Protein AF-A0A7X3GIM2-F1 (afdb_monomer)

Solvent-accessible surface area (backbone atoms only — not comparable to full-atom values): 6484 Å² total; per-residue (Å²): 138,77,90,87,62,88,77,81,84,79,54,59,68,61,52,52,55,52,53,50,58,48,40,54,70,76,41,71,69,51,76,82,71,61,86,77,87,84,90,63,86,81,64,84,85,67,97,59,75,80,39,72,91,53,74,47,51,69,80,40,51,59,30,63,45,91,91,41,88,95,44,65,45,56,29,49,56,18,36,85,51,72,54,50,69,48,2,25,54,52,14,42,53,51,23,52,54,54,56,60,68,74,105

Structure (mmCIF, N/CA/C/O backbone):
data_AF-A0A7X3GIM2-F1
#
_entry.id   AF-A0A7X3GIM2-F1
#
loop_
_atom_site.group_PDB
_atom_site.id
_atom_site.type_symbol
_atom_site.label_atom_id
_atom_site.label_alt_id
_atom_site.label_comp_id
_atom_site.label_asym_id
_atom_site.label_entity_id
_atom_site.label_seq_id
_atom_site.pdbx_PDB_ins_code
_atom_site.Cartn_x
_atom_site.Cartn_y
_atom_site.Cartn_z
_atom_site.occupancy
_atom_site.B_iso_or_equiv
_atom_site.auth_seq_id
_atom_site.auth_comp_id
_atom_site.auth_asym_id
_atom_site.auth_atom_id
_atom_site.pdbx_PDB_model_num
ATOM 1 N N . MET A 1 1 ? -0.516 -1.946 18.562 1.00 53.16 1 MET A N 1
ATOM 2 C CA . MET A 1 1 ? -0.007 -1.866 17.158 1.00 53.16 1 MET A CA 1
ATOM 3 C C . MET A 1 1 ? 1.364 -2.533 17.046 1.00 53.16 1 MET A C 1
ATOM 5 O O . MET A 1 1 ? 2.334 -2.050 17.619 1.00 53.16 1 MET A O 1
ATOM 9 N N . ARG A 1 2 ? 1.447 -3.656 16.328 1.00 63.12 2 ARG A N 1
ATOM 10 C CA . ARG A 1 2 ? 2.609 -4.562 16.317 1.00 63.12 2 ARG A CA 1
ATOM 11 C C . ARG A 1 2 ? 3.375 -4.471 14.990 1.00 63.12 2 ARG A C 1
ATOM 13 O O . ARG A 1 2 ? 3.265 -5.339 14.139 1.00 63.12 2 ARG A O 1
ATOM 20 N N . TYR A 1 3 ? 4.106 -3.374 14.775 1.00 58.06 3 TYR A N 1
ATOM 21 C CA . TYR A 1 3 ? 4.839 -3.149 13.513 1.00 58.06 3 TYR A CA 1
ATOM 22 C C . TYR A 1 3 ? 6.185 -3.903 13.440 1.00 58.06 3 TYR A C 1
ATOM 24 O O . TYR A 1 3 ? 6.636 -4.242 12.354 1.00 58.06 3 TYR A O 1
ATOM 32 N N . ASN A 1 4 ? 6.808 -4.201 14.587 1.00 62.09 4 ASN A N 1
ATOM 33 C CA . ASN A 1 4 ? 8.119 -4.869 14.689 1.00 62.09 4 ASN A CA 1
ATOM 34 C C . ASN A 1 4 ? 8.072 -6.133 15.566 1.00 62.09 4 ASN A C 1
ATOM 36 O O . ASN A 1 4 ? 9.065 -6.513 16.185 1.00 62.09 4 ASN A O 1
ATOM 40 N N . ASP A 1 5 ? 6.893 -6.727 15.688 1.00 65.06 5 ASP A N 1
ATOM 41 C CA . ASP A 1 5 ? 6.673 -7.929 16.481 1.00 65.06 5 ASP A CA 1
ATOM 42 C C . ASP A 1 5 ? 7.073 -9.182 15.679 1.00 65.06 5 ASP A C 1
ATOM 44 O O . ASP A 1 5 ? 6.895 -9.230 14.462 1.00 65.06 5 ASP A O 1
ATOM 48 N N . ASN A 1 6 ? 7.625 -10.185 16.362 1.00 64.44 6 ASN A N 1
ATOM 49 C CA . ASN A 1 6 ? 7.984 -11.484 15.791 1.00 64.44 6 ASN A CA 1
ATOM 50 C C . ASN A 1 6 ? 6.903 -12.561 16.037 1.00 64.44 6 ASN A C 1
ATOM 52 O O . ASN A 1 6 ? 7.072 -13.703 15.603 1.00 64.44 6 ASN A O 1
ATOM 56 N N . GLU A 1 7 ? 5.812 -12.234 16.735 1.00 68.50 7 GLU A N 1
ATOM 57 C CA . GLU A 1 7 ? 4.653 -13.106 16.910 1.00 68.50 7 GLU A CA 1
ATOM 58 C C . GLU A 1 7 ? 3.908 -13.277 15.580 1.00 68.50 7 GLU A C 1
ATOM 60 O O . GLU A 1 7 ? 3.511 -12.327 14.905 1.00 68.50 7 GLU A O 1
ATOM 65 N N . THR A 1 8 ? 3.738 -14.536 15.180 1.00 63.97 8 THR A N 1
ATOM 66 C CA . THR A 1 8 ? 3.096 -14.918 13.912 1.00 63.97 8 THR A CA 1
ATOM 67 C C . THR A 1 8 ? 1.620 -15.268 14.077 1.00 63.97 8 THR A C 1
ATOM 69 O O . THR A 1 8 ? 0.878 -15.256 13.095 1.00 63.97 8 THR A O 1
ATOM 72 N N . ALA A 1 9 ? 1.179 -15.561 15.303 1.00 74.00 9 ALA A N 1
ATOM 73 C CA . ALA A 1 9 ? -0.221 -15.809 15.611 1.00 74.00 9 ALA A CA 1
ATOM 74 C C . ALA A 1 9 ? -0.970 -14.474 15.674 1.00 74.00 9 ALA A C 1
ATOM 76 O O . ALA A 1 9 ? -0.648 -13.619 16.495 1.00 74.00 9 ALA A O 1
ATOM 77 N N . ARG A 1 10 ? -1.961 -14.298 14.796 1.00 76.31 10 ARG A N 1
ATOM 78 C CA . ARG A 1 10 ? -2.827 -13.115 14.777 1.00 76.31 10 ARG A CA 1
ATOM 79 C C . ARG A 1 10 ? -4.237 -13.494 15.182 1.00 76.31 10 ARG A C 1
ATOM 81 O O . ARG A 1 10 ? -4.796 -14.446 14.638 1.00 76.31 10 ARG A O 1
ATOM 88 N N . ASP A 1 11 ? -4.814 -12.702 16.073 1.00 88.75 11 ASP A N 1
ATOM 89 C CA . ASP A 1 11 ? -6.240 -12.716 16.365 1.00 88.75 11 ASP A CA 1
ATOM 90 C C . ASP A 1 11 ? -6.818 -11.366 15.946 1.00 88.75 11 ASP A C 1
ATOM 92 O O . ASP A 1 11 ? -6.715 -10.370 16.660 1.00 88.75 11 ASP A O 1
ATOM 96 N N . GLY A 1 12 ? -7.434 -11.340 14.763 1.00 89.12 12 GLY A N 1
ATOM 97 C CA . GLY A 1 12 ? -7.989 -10.110 14.212 1.00 89.12 12 GLY A CA 1
ATOM 98 C C . GLY A 1 12 ? -9.052 -9.476 15.112 1.00 89.12 12 GLY A C 1
ATOM 99 O O . GLY A 1 12 ? -9.157 -8.255 15.129 1.00 89.12 12 GLY A O 1
ATOM 100 N N . LYS A 1 13 ? -9.817 -10.261 15.884 1.00 90.88 13 LYS A N 1
ATOM 101 C CA . LYS A 1 13 ? -10.820 -9.687 16.790 1.00 90.88 13 LYS A CA 1
ATOM 102 C C . LYS A 1 13 ? -10.136 -8.979 17.956 1.00 90.88 13 LYS A C 1
ATOM 104 O O . LYS A 1 13 ? -10.499 -7.851 18.276 1.00 90.88 13 LYS A O 1
ATOM 109 N N . ALA A 1 14 ? -9.126 -9.618 18.546 1.00 91.62 14 ALA A N 1
ATOM 110 C CA . ALA A 1 14 ? -8.349 -9.022 19.626 1.00 91.62 14 ALA A CA 1
ATOM 111 C C . ALA A 1 14 ? -7.613 -7.749 19.170 1.00 91.62 14 ALA A C 1
ATOM 113 O O . ALA A 1 14 ? -7.595 -6.763 19.908 1.00 91.62 14 ALA A O 1
ATOM 114 N N . ASP A 1 15 ? -7.065 -7.753 17.950 1.00 90.31 15 ASP A N 1
ATOM 115 C CA . ASP A 1 15 ? -6.401 -6.595 17.342 1.00 90.31 15 ASP A CA 1
ATOM 116 C C . ASP A 1 15 ? -7.380 -5.432 17.105 1.00 90.31 15 ASP A C 1
ATOM 118 O O . ASP A 1 15 ? -7.069 -4.285 17.425 1.00 90.31 15 ASP A O 1
ATOM 122 N N . GLU A 1 16 ? -8.572 -5.712 16.567 1.00 93.69 16 GLU A N 1
ATOM 123 C CA . GLU A 1 16 ? -9.627 -4.706 16.382 1.00 93.69 16 GLU A CA 1
ATOM 124 C C . GLU A 1 16 ? -10.034 -4.081 17.719 1.00 93.69 16 GLU A C 1
ATOM 126 O O . GLU A 1 16 ? -10.107 -2.858 17.833 1.00 93.69 16 GLU A O 1
ATOM 131 N N . ASP A 1 17 ? -10.239 -4.911 18.744 1.00 94.69 17 ASP A N 1
ATOM 132 C CA . ASP A 1 17 ? -10.624 -4.453 20.076 1.00 94.69 17 ASP A CA 1
ATOM 133 C C .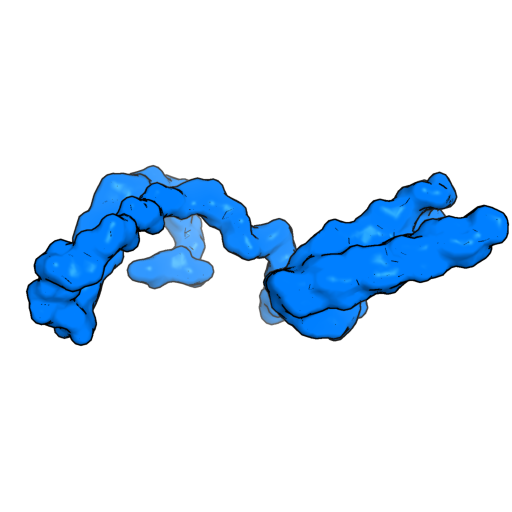 ASP A 1 17 ? -9.497 -3.645 20.758 1.00 94.69 17 ASP A C 1
ATOM 135 O O . ASP A 1 17 ? -9.766 -2.726 21.531 1.00 94.69 17 ASP A O 1
ATOM 139 N N . GLU A 1 18 ? -8.220 -3.967 20.511 1.00 92.88 18 GLU A N 1
ATOM 140 C CA . GLU A 1 18 ? -7.080 -3.157 20.975 1.00 92.88 18 GLU A CA 1
ATOM 141 C C . GLU A 1 18 ? -7.071 -1.779 20.303 1.00 92.88 18 GLU A C 1
ATOM 143 O O . GLU A 1 18 ? -6.877 -0.766 20.979 1.00 92.88 18 GLU A O 1
ATOM 148 N N . LEU A 1 19 ? -7.298 -1.733 18.988 1.00 93.00 19 LEU A N 1
ATOM 149 C CA . LEU A 1 19 ? -7.301 -0.492 18.216 1.00 93.00 19 LEU A CA 1
ATOM 150 C C . LEU A 1 19 ? -8.462 0.429 18.600 1.00 93.00 19 LEU A C 1
ATOM 152 O O . LEU A 1 19 ? -8.252 1.633 18.726 1.00 93.00 19 LEU A O 1
ATOM 156 N N . THR A 1 20 ? -9.662 -0.107 18.827 1.00 95.19 20 THR A N 1
ATOM 157 C CA . THR A 1 20 ? -10.819 0.702 19.246 1.00 95.19 20 THR A CA 1
ATOM 158 C C . THR A 1 20 ? -10.658 1.226 20.670 1.00 95.19 20 THR A C 1
ATOM 160 O O . THR A 1 20 ? -10.875 2.410 20.893 1.00 95.19 20 THR A O 1
ATOM 163 N N . ARG A 1 21 ? -10.126 0.428 21.610 1.00 95.69 21 ARG A N 1
ATOM 164 C CA . ARG A 1 21 ? -9.765 0.934 22.952 1.00 95.69 21 ARG A CA 1
ATOM 165 C C . ARG A 1 21 ? -8.722 2.050 22.911 1.00 95.69 21 ARG A C 1
ATOM 167 O O . ARG A 1 21 ? -8.723 2.932 23.767 1.00 95.69 21 ARG A O 1
ATOM 174 N N . LEU A 1 22 ? -7.801 2.007 21.948 1.00 94.75 22 LEU A N 1
ATOM 175 C CA . LEU A 1 22 ? -6.862 3.104 21.736 1.00 94.75 22 LEU A CA 1
ATOM 176 C C . LEU A 1 22 ? -7.579 4.352 21.198 1.00 94.75 22 LEU A C 1
ATOM 178 O O . LEU A 1 22 ? -7.252 5.456 21.629 1.00 94.75 22 LEU A O 1
ATOM 182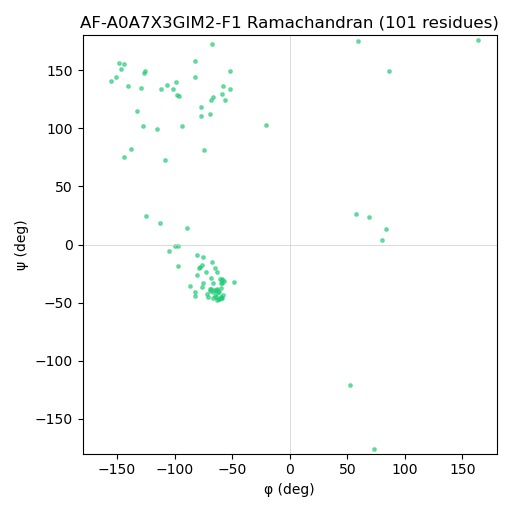 N N . LEU A 1 23 ? -8.562 4.198 20.306 1.00 95.62 23 LEU A N 1
ATOM 183 C CA . LEU A 1 23 ? -9.392 5.315 19.843 1.00 95.62 23 LEU A CA 1
ATOM 184 C C . LEU A 1 23 ? -10.205 5.939 20.981 1.00 95.62 23 LEU A C 1
ATOM 186 O O . LEU A 1 23 ? -10.248 7.160 21.062 1.00 95.62 23 LEU A O 1
ATOM 190 N N . ASP A 1 24 ? -10.729 5.148 21.920 1.00 97.06 24 ASP A N 1
ATOM 191 C CA . ASP A 1 24 ? -11.426 5.675 23.106 1.00 97.06 24 ASP A CA 1
ATOM 192 C C . ASP A 1 24 ? -10.541 6.626 23.929 1.00 97.06 24 ASP A C 1
ATOM 194 O O . ASP A 1 24 ? -11.037 7.565 24.553 1.00 97.06 24 ASP A O 1
ATOM 198 N N . LEU A 1 25 ? -9.221 6.394 23.924 1.00 97.06 25 LEU A N 1
ATOM 199 C CA . LEU A 1 25 ? -8.233 7.248 24.584 1.00 97.06 25 LEU A CA 1
ATOM 200 C C . LEU A 1 25 ? -7.842 8.466 23.734 1.00 97.06 25 LEU A C 1
ATOM 202 O O . LEU A 1 25 ? -7.689 9.561 24.276 1.00 97.06 25 LEU A O 1
ATOM 206 N N . LEU A 1 26 ? -7.612 8.270 22.434 1.00 97.06 26 LEU A N 1
ATOM 207 C CA . LEU A 1 26 ? -7.118 9.317 21.533 1.00 97.06 26 LEU A CA 1
ATOM 208 C C . LEU A 1 26 ? -8.209 10.316 21.139 1.00 97.06 26 LEU A C 1
ATOM 210 O O . LEU A 1 26 ? -7.929 11.507 21.015 1.00 97.06 26 LEU A O 1
ATOM 214 N N . GLU A 1 27 ? -9.434 9.836 20.951 1.00 96.56 27 GLU A N 1
ATOM 215 C CA . GLU A 1 27 ? -10.569 10.611 20.460 1.00 96.56 27 GLU A CA 1
ATOM 216 C C . GLU A 1 27 ? -11.874 10.164 21.154 1.00 96.56 27 GLU A C 1
ATOM 218 O O . GLU A 1 27 ? -12.701 9.462 20.573 1.00 96.56 27 GLU A O 1
ATOM 223 N N . PRO A 1 28 ? -12.095 10.549 22.426 1.00 96.88 28 PRO A N 1
ATOM 224 C CA . PRO A 1 28 ? -13.260 10.102 23.184 1.00 96.88 28 PRO A CA 1
ATOM 225 C C . PRO A 1 28 ? -14.596 10.435 22.501 1.00 96.88 28 PRO A C 1
ATOM 227 O O . PRO A 1 28 ? -14.924 11.600 22.255 1.00 96.88 28 PRO A O 1
ATOM 230 N N . GLY A 1 29 ? -15.423 9.412 22.274 1.00 96.50 29 GLY A N 1
ATOM 231 C CA . GLY A 1 29 ? -16.721 9.551 21.615 1.00 96.50 29 GLY A CA 1
ATOM 232 C C . GLY A 1 29 ? -16.673 9.544 20.087 1.00 9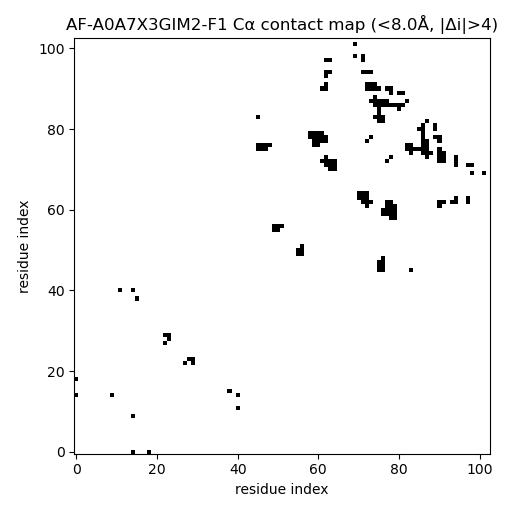6.50 29 GLY A C 1
ATOM 233 O O . GLY A 1 29 ? -17.682 9.912 19.475 1.00 96.50 29 GLY A O 1
ATOM 234 N N . TRP A 1 30 ? -15.542 9.141 19.496 1.00 96.81 30 TRP A N 1
ATOM 235 C CA . TRP A 1 30 ? -15.353 8.943 18.058 1.00 96.81 30 TRP A CA 1
ATOM 236 C C . TRP A 1 30 ? -16.477 8.119 17.421 1.00 96.81 30 TRP A C 1
ATOM 238 O O . TRP A 1 30 ? -16.865 8.395 16.290 1.00 96.81 30 TRP A O 1
ATOM 248 N N . GLU A 1 31 ? -17.066 7.166 18.151 1.00 96.25 31 GLU A N 1
ATOM 249 C CA . GLU A 1 31 ? -18.100 6.256 17.650 1.00 96.25 31 GLU A CA 1
ATOM 250 C C . GLU A 1 31 ? -19.338 6.992 17.137 1.00 96.25 31 GLU A C 1
ATOM 252 O O . GLU A 1 31 ? -20.018 6.506 16.235 1.00 96.25 31 GLU A O 1
ATOM 257 N N . ARG A 1 32 ? -19.637 8.173 17.696 1.00 97.69 32 ARG A N 1
ATOM 258 C CA . ARG A 1 32 ? -20.784 8.989 17.272 1.00 97.69 32 ARG A CA 1
ATOM 259 C C . ARG A 1 32 ? -20.570 9.655 15.916 1.00 97.69 32 ARG A C 1
ATOM 261 O O . ARG A 1 32 ? -21.549 9.974 15.249 1.00 97.69 32 ARG A O 1
ATOM 268 N N . GLU A 1 33 ? -19.316 9.839 15.519 1.00 96.50 33 GLU A N 1
ATOM 269 C CA . GLU A 1 33 ? -18.922 10.513 14.279 1.00 96.50 33 GLU A CA 1
ATOM 270 C C . GLU A 1 33 ? -18.561 9.512 13.163 1.00 96.50 33 GLU A C 1
ATOM 272 O O . GLU A 1 33 ? -18.242 9.899 12.036 1.00 96.50 33 GLU A O 1
ATOM 277 N N . VAL A 1 34 ? -18.625 8.203 13.443 1.00 96.19 34 VAL A N 1
ATOM 278 C CA . VAL A 1 34 ? -18.314 7.157 12.462 1.00 96.19 34 VAL A CA 1
ATOM 279 C C . VAL A 1 34 ? -19.382 7.105 11.374 1.00 96.19 34 VAL A C 1
ATOM 281 O O . VAL A 1 34 ? -20.502 6.646 11.587 1.00 96.19 34 VAL A O 1
ATOM 284 N N . VAL A 1 35 ? -18.997 7.481 10.155 1.00 97.69 35 VAL A N 1
ATOM 285 C CA . VAL A 1 35 ? -19.815 7.274 8.946 1.00 97.69 35 VAL A CA 1
ATOM 286 C C . VAL A 1 35 ? -19.569 5.889 8.337 1.00 97.69 35 VAL A C 1
ATOM 288 O O . VAL A 1 35 ? -20.486 5.259 7.812 1.00 97.69 35 VAL A O 1
ATOM 291 N N . ALA A 1 36 ? -18.330 5.399 8.407 1.00 96.31 36 ALA A N 1
ATOM 292 C CA . ALA A 1 36 ? -17.948 4.061 7.972 1.00 96.31 36 ALA A CA 1
ATOM 293 C C . ALA A 1 36 ? -16.690 3.599 8.713 1.00 96.31 36 ALA A C 1
ATOM 295 O O . ALA A 1 36 ? -15.744 4.366 8.881 1.00 96.31 36 ALA A O 1
ATOM 296 N N . MET A 1 37 ? -16.656 2.323 9.089 1.00 93.00 37 MET A N 1
ATOM 297 C CA . MET A 1 37 ? -15.487 1.682 9.680 1.00 93.00 37 MET A CA 1
ATOM 298 C C . MET A 1 37 ? -15.189 0.392 8.923 1.00 93.00 37 MET A C 1
ATOM 300 O O . MET A 1 37 ? -16.091 -0.389 8.621 1.00 93.00 37 MET A O 1
ATOM 304 N N . ARG A 1 38 ? -13.916 0.174 8.591 1.00 93.19 38 ARG A N 1
ATOM 305 C CA . ARG A 1 38 ? -13.450 -1.056 7.950 1.00 93.19 38 ARG A CA 1
ATOM 306 C C . ARG A 1 38 ? -12.213 -1.553 8.671 1.00 93.19 38 ARG A C 1
ATOM 308 O O . ARG A 1 38 ? -11.157 -0.932 8.580 1.00 93.19 38 ARG A O 1
ATOM 315 N N . PHE A 1 39 ? -12.337 -2.716 9.292 1.00 92.31 39 PHE A N 1
ATOM 316 C CA . PHE A 1 39 ? -11.207 -3.460 9.817 1.00 92.31 39 PHE A CA 1
ATOM 317 C C . PHE A 1 39 ? -10.796 -4.544 8.811 1.00 92.31 39 PHE A C 1
ATOM 319 O O . PHE A 1 39 ? -11.628 -5.275 8.275 1.00 92.31 39 PHE A O 1
ATOM 326 N N . SER A 1 40 ? -9.513 -4.606 8.456 1.00 91.62 40 SER A N 1
ATOM 327 C CA . SER A 1 40 ? -8.993 -5.571 7.477 1.00 91.62 40 SER A CA 1
ATOM 328 C C . SER A 1 40 ? -7.657 -6.139 7.964 1.00 91.62 40 SER A C 1
ATOM 330 O O . SER A 1 40 ? -6.604 -5.679 7.529 1.00 91.62 40 SER A O 1
ATOM 332 N N . PRO A 1 41 ? -7.685 -7.147 8.857 1.00 86.62 41 PRO A N 1
ATOM 333 C CA . PRO A 1 41 ? -6.494 -7.647 9.560 1.00 86.62 41 PRO A CA 1
ATOM 334 C C . PRO A 1 41 ? -5.463 -8.295 8.627 1.00 86.62 41 PRO A C 1
ATOM 336 O O . PRO A 1 41 ? -4.289 -8.421 8.964 1.00 86.62 41 PRO A O 1
ATOM 339 N N . ASN A 1 42 ? -5.907 -8.696 7.435 1.00 85.00 42 ASN A N 1
ATOM 340 C CA . ASN A 1 42 ? -5.093 -9.367 6.428 1.00 85.00 42 ASN A CA 1
ATOM 341 C C . ASN A 1 42 ? -4.873 -8.502 5.179 1.00 85.00 42 ASN A C 1
ATOM 343 O O . ASN A 1 42 ? -4.558 -9.038 4.118 1.00 85.00 42 ASN A O 1
ATOM 347 N N . VAL A 1 43 ? -5.075 -7.180 5.263 1.00 88.00 43 VAL A N 1
ATOM 348 C CA . VAL A 1 43 ? -4.795 -6.300 4.123 1.00 88.00 43 VAL A CA 1
ATOM 349 C C . VAL A 1 43 ? -3.293 -6.285 3.837 1.00 88.00 43 VAL A C 1
ATOM 351 O O . VAL A 1 43 ? -2.476 -6.035 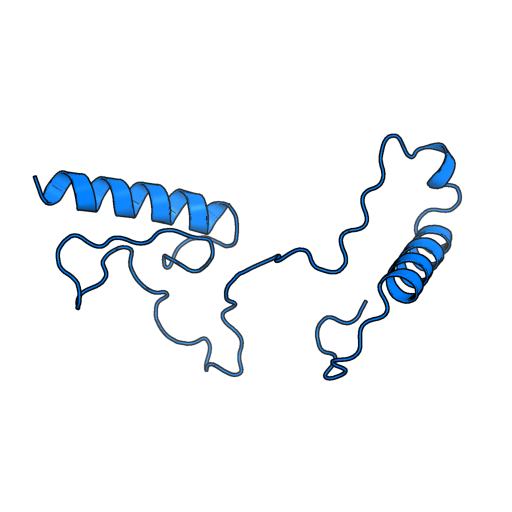4.725 1.00 88.00 43 VAL A O 1
ATOM 354 N N . LEU A 1 44 ? -2.920 -6.554 2.587 1.00 84.94 44 LEU A N 1
ATOM 355 C CA . LEU A 1 44 ? -1.546 -6.377 2.137 1.00 84.94 44 LEU A CA 1
ATOM 356 C C . LEU A 1 44 ? -1.300 -4.883 1.914 1.00 84.94 44 LEU A C 1
ATOM 358 O O . LEU A 1 44 ? -1.873 -4.289 1.004 1.00 84.94 44 LEU A O 1
ATOM 362 N N .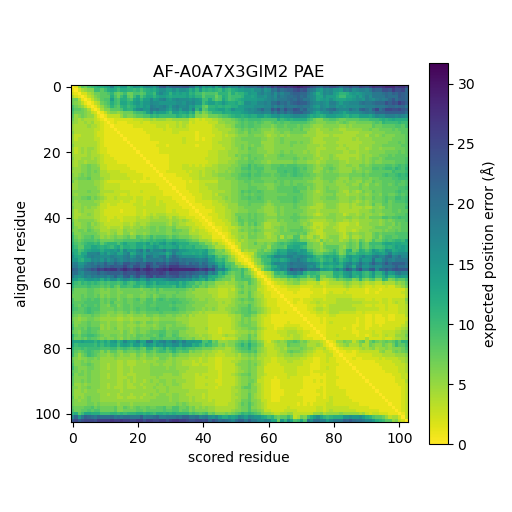 VAL A 1 45 ? -0.476 -4.281 2.770 1.00 82.19 45 VAL A N 1
ATOM 363 C CA . 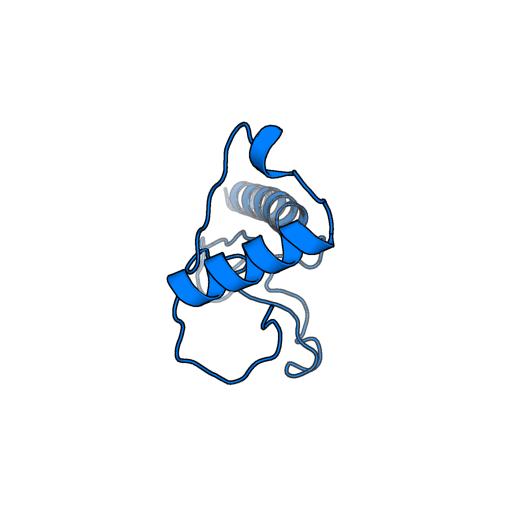VAL A 1 45 ? -0.163 -2.843 2.704 1.00 82.19 45 VAL A CA 1
ATOM 364 C C . VAL A 1 45 ? 0.925 -2.554 1.672 1.00 82.19 45 VAL A C 1
ATOM 366 O O . VAL A 1 45 ? 0.826 -1.571 0.946 1.00 82.19 45 VAL A O 1
ATOM 369 N N . ALA A 1 46 ? 1.950 -3.405 1.613 1.00 81.31 46 ALA A N 1
ATOM 370 C CA . ALA A 1 46 ? 3.035 -3.310 0.647 1.00 81.31 46 ALA A CA 1
ATOM 371 C C . ALA A 1 46 ? 3.607 -4.701 0.355 1.00 81.31 46 ALA A C 1
ATOM 373 O O . ALA A 1 46 ? 3.678 -5.534 1.262 1.00 81.31 46 ALA A O 1
ATOM 374 N N . HIS A 1 47 ? 4.015 -4.948 -0.892 1.00 76.94 47 HIS A N 1
ATOM 375 C CA . HIS A 1 47 ? 4.612 -6.235 -1.283 1.00 76.94 47 HIS A CA 1
ATOM 376 C C . HIS A 1 47 ? 6.055 -6.378 -0.801 1.00 76.94 47 HIS A C 1
ATOM 378 O O . HIS A 1 47 ? 6.490 -7.480 -0.477 1.00 76.94 47 HIS A O 1
ATOM 384 N N . ASP A 1 48 ? 6.786 -5.267 -0.748 1.00 75.25 48 ASP A N 1
ATOM 385 C CA . ASP A 1 48 ? 8.162 -5.231 -0.275 1.00 75.25 48 ASP A CA 1
ATOM 386 C C . ASP A 1 48 ? 8.467 -3.885 0.396 1.00 75.25 48 ASP A C 1
ATOM 388 O O . ASP A 1 48 ? 7.822 -2.864 0.143 1.00 75.25 48 ASP A O 1
ATOM 392 N N . SER A 1 49 ? 9.461 -3.874 1.280 1.00 72.25 49 SER A N 1
ATOM 393 C CA . SER A 1 49 ? 9.942 -2.665 1.932 1.00 72.25 49 SER A CA 1
ATOM 394 C C . SER A 1 49 ? 11.461 -2.678 2.052 1.00 72.25 49 SER A C 1
ATOM 396 O O . SER A 1 49 ? 12.082 -3.663 2.451 1.00 72.25 49 SER A O 1
ATOM 398 N N . ARG A 1 50 ? 12.084 -1.534 1.757 1.00 70.50 50 ARG A N 1
ATOM 399 C CA . ARG A 1 50 ? 13.537 -1.366 1.862 1.00 70.50 50 ARG A CA 1
ATOM 400 C C . ARG A 1 50 ? 13.958 -1.248 3.326 1.00 70.50 50 ARG A C 1
ATOM 402 O O . ARG A 1 50 ? 14.111 -0.149 3.853 1.00 70.50 50 ARG A O 1
ATOM 409 N N . THR A 1 51 ? 14.078 -2.381 4.010 1.00 67.44 51 THR A N 1
ATOM 410 C CA . THR A 1 51 ? 14.480 -2.414 5.421 1.00 67.44 51 THR A CA 1
ATOM 411 C C . THR A 1 51 ? 16.000 -2.337 5.589 1.00 67.44 51 THR A C 1
ATOM 413 O O . THR A 1 51 ? 16.779 -2.706 4.706 1.00 67.44 51 THR A O 1
ATOM 416 N N . ILE A 1 52 ? 16.439 -1.900 6.774 1.00 62.31 52 ILE A N 1
ATOM 417 C CA . ILE A 1 52 ? 17.858 -1.853 7.173 1.00 62.31 52 ILE A CA 1
ATOM 418 C C . ILE A 1 52 ? 18.505 -3.248 7.114 1.00 62.31 52 ILE A C 1
ATOM 420 O O . ILE A 1 52 ? 19.674 -3.367 6.756 1.00 62.31 52 ILE A O 1
ATOM 424 N N . ARG A 1 53 ? 17.741 -4.314 7.399 1.00 55.88 53 ARG A N 1
ATOM 425 C CA . ARG A 1 53 ? 18.209 -5.712 7.359 1.00 55.88 53 ARG A CA 1
ATOM 426 C C . ARG A 1 53 ? 18.629 -6.159 5.957 1.00 55.88 53 ARG A C 1
ATOM 428 O O . ARG A 1 53 ? 19.457 -7.050 5.827 1.00 55.88 53 ARG A O 1
ATOM 435 N N . HIS A 1 54 ? 18.105 -5.511 4.923 1.00 57.31 54 HIS A N 1
ATOM 436 C CA . HIS A 1 54 ? 18.531 -5.718 3.547 1.00 57.31 54 HIS A CA 1
ATOM 437 C C . HIS A 1 54 ? 19.692 -4.790 3.139 1.00 57.31 54 HIS A C 1
ATOM 439 O O . HIS A 1 54 ? 19.952 -4.643 1.957 1.00 57.31 54 HIS A O 1
ATOM 445 N N . HIS A 1 55 ? 20.386 -4.124 4.071 1.00 53.31 55 HIS A N 1
ATOM 446 C CA . HIS A 1 55 ? 21.348 -3.044 3.782 1.00 53.31 55 HIS A CA 1
ATOM 447 C C . HIS A 1 55 ? 20.728 -1.864 3.004 1.00 53.31 55 HIS A C 1
ATOM 449 O O . HIS A 1 55 ? 21.417 -1.182 2.251 1.00 53.31 55 HIS A O 1
ATOM 455 N N . GLY A 1 56 ? 19.412 -1.643 3.139 1.00 58.25 56 GLY A N 1
ATOM 456 C CA . GLY A 1 56 ? 18.669 -0.742 2.248 1.00 58.25 56 GLY A CA 1
ATOM 457 C C . GLY A 1 56 ? 18.546 -1.272 0.809 1.00 58.25 56 GLY A C 1
ATOM 458 O O . GLY A 1 56 ? 18.403 -0.465 -0.102 1.00 58.25 56 GLY A O 1
ATOM 459 N N . ALA A 1 57 ? 18.652 -2.601 0.640 1.00 55.88 57 ALA A N 1
ATOM 460 C CA . ALA A 1 57 ? 19.005 -3.360 -0.565 1.00 55.88 57 ALA A CA 1
ATOM 461 C C . ALA A 1 57 ? 18.810 -2.632 -1.880 1.00 55.88 57 ALA A C 1
ATOM 463 O O . ALA A 1 57 ? 17.706 -2.599 -2.416 1.00 55.88 57 ALA A O 1
ATOM 464 N N . GLY A 1 58 ? 19.947 -2.180 -2.409 1.00 60.78 58 GLY A N 1
ATOM 465 C CA . GLY A 1 58 ? 20.150 -1.921 -3.824 1.00 60.78 58 GLY A CA 1
ATOM 466 C C . GLY A 1 58 ? 19.199 -0.894 -4.447 1.00 60.78 58 GLY A C 1
ATOM 467 O O . GLY A 1 58 ? 18.283 -0.360 -3.816 1.00 60.78 58 GLY A O 1
ATOM 468 N N . PRO A 1 59 ? 19.419 -0.551 -5.722 1.00 63.12 59 PRO A N 1
ATOM 469 C CA . PRO A 1 59 ? 18.371 0.110 -6.478 1.00 63.12 59 PRO A CA 1
ATOM 470 C C . PRO A 1 59 ? 17.144 -0.810 -6.481 1.00 63.12 59 PRO A C 1
ATOM 472 O O . PRO A 1 59 ? 17.282 -2.020 -6.667 1.00 63.12 59 PRO A O 1
ATOM 475 N N . ALA A 1 60 ? 15.952 -0.244 -6.268 1.00 71.19 60 ALA A N 1
ATOM 476 C CA . ALA A 1 60 ? 14.733 -0.994 -6.534 1.00 71.19 60 ALA A CA 1
ATOM 477 C C . ALA A 1 60 ? 14.791 -1.562 -7.953 1.00 71.19 60 ALA A C 1
ATOM 479 O O . ALA A 1 60 ? 15.395 -0.935 -8.836 1.00 71.19 60 ALA A O 1
ATOM 480 N N . PRO A 1 61 ? 14.151 -2.714 -8.173 1.00 81.12 61 PRO A N 1
ATOM 481 C CA . PRO A 1 61 ? 14.042 -3.276 -9.499 1.00 81.12 61 PRO A CA 1
ATOM 482 C C . PRO A 1 61 ? 13.502 -2.214 -10.456 1.00 81.12 61 PRO A C 1
ATOM 484 O O . PRO A 1 61 ? 12.567 -1.463 -10.147 1.00 81.12 61 PRO A O 1
ATOM 487 N N . GLY A 1 62 ? 14.165 -2.122 -11.606 1.00 87.56 62 GLY A N 1
ATOM 488 C CA . GLY A 1 62 ? 13.687 -1.318 -12.715 1.00 87.56 62 GLY A CA 1
ATOM 489 C C . GLY A 1 62 ? 12.412 -1.919 -13.299 1.00 87.56 62 GLY A C 1
ATOM 490 O O . GLY A 1 62 ? 11.993 -3.021 -12.954 1.00 87.56 62 GLY A O 1
ATOM 491 N N . THR A 1 63 ? 11.798 -1.195 -14.223 1.00 94.00 63 THR A N 1
ATOM 492 C CA . THR A 1 63 ? 10.557 -1.628 -14.877 1.00 94.00 63 THR A CA 1
ATOM 493 C C . THR A 1 63 ? 10.757 -2.726 -15.918 1.00 94.00 63 THR A C 1
ATOM 495 O O . THR A 1 63 ? 9.778 -3.308 -16.375 1.00 94.00 63 THR A O 1
ATOM 498 N N . ILE A 1 64 ? 12.002 -3.020 -16.296 1.00 93.75 64 ILE A N 1
ATOM 499 C CA . ILE A 1 64 ? 12.373 -4.061 -17.260 1.00 93.75 64 ILE A CA 1
ATOM 500 C C . ILE A 1 64 ? 12.869 -5.279 -16.487 1.00 93.75 64 ILE A C 1
ATOM 502 O O . ILE A 1 64 ? 13.714 -5.123 -15.607 1.00 93.75 64 ILE A O 1
ATOM 506 N N . VAL A 1 65 ? 12.399 -6.474 -16.853 1.00 93.12 65 VAL A N 1
ATOM 507 C CA . VAL A 1 65 ? 12.938 -7.746 -16.349 1.00 93.12 65 VAL A CA 1
ATOM 508 C C . VAL A 1 65 ? 14.003 -8.252 -17.331 1.00 93.12 65 VAL A C 1
ATOM 510 O O . VAL A 1 65 ? 13.641 -8.754 -18.398 1.00 93.12 65 VAL A O 1
ATOM 513 N N . PRO A 1 66 ? 15.312 -8.105 -17.037 1.00 89.88 66 PRO A N 1
ATOM 514 C CA . PRO A 1 66 ? 16.372 -8.356 -18.020 1.00 89.88 66 PRO A CA 1
ATOM 515 C C . PRO A 1 66 ? 16.400 -9.792 -18.557 1.00 89.88 66 PRO A C 1
ATOM 517 O O . PRO A 1 66 ? 16.805 -10.025 -19.695 1.00 89.88 66 PRO A O 1
ATOM 520 N N . GLU A 1 67 ? 15.968 -10.754 -17.745 1.00 95.00 67 GLU A N 1
ATOM 521 C CA . GLU A 1 67 ? 15.994 -12.183 -18.048 1.00 95.00 67 GLU A CA 1
ATOM 522 C C . GLU A 1 67 ? 14.847 -12.621 -18.968 1.00 95.00 67 GLU A C 1
ATOM 524 O O . GLU A 1 67 ? 14.934 -13.673 -19.605 1.00 95.00 67 GLU A O 1
ATOM 529 N N . VAL A 1 68 ? 13.770 -11.831 -19.057 1.00 95.88 68 VAL A N 1
ATOM 530 C CA . VAL A 1 68 ? 12.557 -12.182 -19.805 1.00 95.88 68 VAL A CA 1
ATOM 531 C C . VAL A 1 68 ? 12.206 -11.062 -20.777 1.00 95.88 68 VAL A C 1
ATO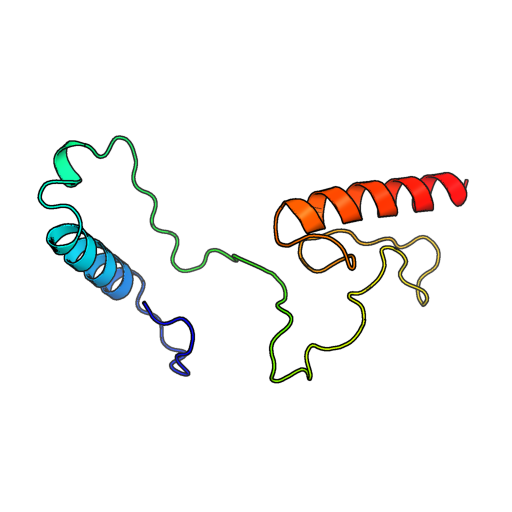M 533 O O . VAL A 1 68 ? 11.620 -10.040 -20.427 1.00 95.88 68 VAL A O 1
ATOM 536 N N . ARG A 1 69 ? 12.541 -11.277 -22.050 1.00 92.44 69 ARG A N 1
ATOM 537 C CA . ARG A 1 69 ? 12.257 -10.315 -23.119 1.00 92.44 69 ARG A CA 1
ATOM 538 C C . ARG A 1 69 ? 10.754 -10.034 -23.219 1.00 92.44 69 ARG A C 1
ATOM 540 O O . ARG A 1 69 ? 9.961 -10.963 -23.344 1.00 92.44 69 ARG A O 1
ATOM 547 N N . GLY A 1 70 ? 10.388 -8.753 -23.232 1.00 93.69 70 GLY A N 1
ATOM 548 C CA . GLY A 1 70 ? 8.996 -8.305 -23.338 1.00 93.69 70 GLY A CA 1
ATOM 549 C C . GLY A 1 70 ? 8.213 -8.350 -22.022 1.00 93.69 70 GLY A C 1
ATOM 550 O O . GLY A 1 70 ? 7.019 -8.055 -22.033 1.00 93.69 70 GLY A O 1
ATOM 551 N N . LEU A 1 71 ? 8.855 -8.697 -20.900 1.00 95.38 71 LEU A N 1
ATOM 552 C CA . LEU A 1 71 ? 8.254 -8.610 -19.574 1.00 95.38 71 LEU A CA 1
ATOM 553 C C . LEU A 1 71 ? 8.642 -7.295 -18.892 1.00 95.38 71 LEU A C 1
ATOM 555 O O . LEU A 1 71 ? 9.822 -6.970 -18.740 1.00 95.38 71 LEU A O 1
ATOM 559 N N . TYR A 1 72 ? 7.619 -6.580 -18.431 1.00 95.00 72 TYR A N 1
ATOM 560 C CA . TYR A 1 72 ? 7.748 -5.332 -17.693 1.00 95.00 72 TYR A CA 1
ATOM 561 C C . TYR A 1 72 ? 6.968 -5.426 -16.387 1.00 95.00 72 TYR A C 1
ATOM 563 O O . TYR A 1 72 ? 5.937 -6.097 -16.319 1.00 95.00 72 TYR A O 1
ATOM 571 N N . VAL A 1 73 ? 7.455 -4.748 -15.354 1.00 94.12 73 VAL A N 1
ATOM 572 C CA . VAL A 1 73 ? 6.850 -4.737 -14.020 1.00 94.12 73 VAL A CA 1
ATOM 573 C C . VAL A 1 73 ? 6.597 -3.310 -13.555 1.00 94.12 73 VAL A C 1
ATOM 575 O O . VAL A 1 73 ? 7.320 -2.381 -13.912 1.00 94.12 73 VAL A O 1
ATOM 578 N N . ALA A 1 74 ? 5.552 -3.146 -12.752 1.00 93.81 74 ALA A N 1
ATOM 579 C CA . ALA A 1 74 ? 5.203 -1.911 -12.068 1.00 93.81 74 ALA A CA 1
ATOM 580 C C . ALA A 1 74 ? 4.571 -2.259 -10.716 1.00 93.81 74 ALA A C 1
ATOM 582 O O . ALA A 1 74 ? 3.968 -3.324 -10.563 1.00 93.81 74 ALA A O 1
ATOM 583 N N . GLY A 1 75 ? 4.717 -1.377 -9.734 1.00 91.38 75 GLY A N 1
ATOM 584 C CA . GLY A 1 75 ? 4.247 -1.616 -8.374 1.00 91.38 75 GLY A CA 1
ATOM 585 C C . GLY A 1 75 ? 4.876 -0.665 -7.364 1.00 91.38 75 GLY A C 1
ATOM 586 O O . GLY A 1 75 ? 5.758 0.121 -7.693 1.00 91.38 75 GLY A O 1
ATOM 587 N N . ASP A 1 76 ? 4.435 -0.762 -6.115 1.00 88.38 76 ASP A N 1
ATOM 588 C CA . ASP A 1 76 ? 4.932 0.029 -4.982 1.00 88.38 76 ASP A CA 1
ATOM 589 C C . ASP A 1 76 ? 6.383 -0.290 -4.578 1.00 88.38 76 ASP A C 1
ATOM 591 O O . ASP A 1 76 ? 7.009 0.476 -3.842 1.00 88.38 76 ASP A O 1
ATOM 595 N N . TRP A 1 77 ? 6.906 -1.413 -5.071 1.00 86.25 77 TRP A N 1
ATOM 596 C CA . TRP A 1 77 ? 8.278 -1.889 -4.890 1.00 86.25 77 TRP A CA 1
ATOM 597 C C . TRP A 1 77 ? 9.158 -1.706 -6.139 1.00 86.25 77 TRP A C 1
ATOM 599 O O . TRP A 1 77 ? 10.359 -1.971 -6.086 1.00 86.25 77 TRP A O 1
ATOM 609 N N . VAL A 1 78 ? 8.578 -1.254 -7.256 1.00 87.81 78 VAL A N 1
ATOM 610 C CA . VAL A 1 78 ? 9.277 -1.038 -8.528 1.00 87.81 78 VAL A CA 1
ATOM 611 C C . VAL A 1 78 ? 9.605 0.447 -8.652 1.00 87.81 78 VAL A C 1
ATOM 613 O O . VAL A 1 78 ? 8.762 1.287 -8.358 1.00 87.81 78 VAL A O 1
ATOM 616 N N . SER A 1 79 ? 10.798 0.773 -9.153 1.00 75.94 79 SER A N 1
ATOM 617 C CA . SER A 1 79 ? 11.344 2.135 -9.280 1.00 75.94 79 SER A CA 1
ATOM 618 C C . SER A 1 79 ? 12.077 2.693 -8.055 1.00 75.94 79 SER A C 1
ATOM 620 O O . SER A 1 79 ? 11.820 2.383 -6.889 1.00 75.94 79 SER A O 1
ATOM 622 N N . ALA A 1 80 ? 13.056 3.548 -8.356 1.00 76.12 80 ALA A N 1
ATOM 623 C CA . ALA A 1 80 ? 13.847 4.278 -7.374 1.00 76.12 80 ALA A CA 1
ATOM 624 C C . ALA A 1 80 ? 13.134 5.528 -6.828 1.00 76.12 80 ALA A C 1
ATOM 626 O O . ALA A 1 80 ? 13.634 6.131 -5.880 1.00 76.12 80 ALA A O 1
ATOM 627 N N . GLU A 1 81 ? 11.996 5.902 -7.415 1.00 81.38 81 GLU A N 1
ATOM 628 C CA . GLU A 1 81 ? 11.246 7.115 -7.097 1.00 81.38 81 GLU A CA 1
ATOM 629 C C . GLU A 1 81 ? 9.960 6.804 -6.320 1.00 81.38 81 GLU A C 1
ATOM 631 O O . GLU A 1 81 ? 9.212 5.895 -6.671 1.00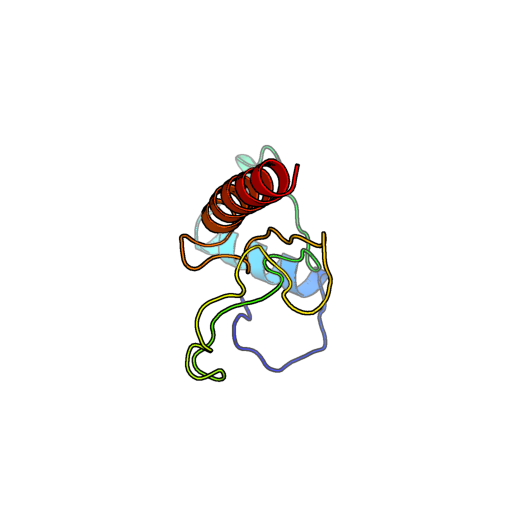 81.38 81 GLU A O 1
ATOM 636 N N . GLY A 1 82 ? 9.683 7.605 -5.287 1.00 84.88 82 GLY A N 1
ATOM 637 C CA . GLY A 1 82 ? 8.443 7.525 -4.515 1.00 84.88 82 GLY A CA 1
ATOM 638 C C . GLY A 1 82 ? 8.347 6.311 -3.583 1.00 84.88 82 GLY A C 1
ATOM 639 O O . GLY A 1 82 ? 9.288 5.533 -3.413 1.00 84.88 82 GLY A O 1
ATOM 640 N N . ARG A 1 83 ? 7.190 6.172 -2.924 1.00 84.62 83 ARG A N 1
ATOM 641 C CA . ARG A 1 83 ? 6.792 4.994 -2.130 1.00 84.62 83 ARG A CA 1
ATOM 642 C C . ARG A 1 83 ? 5.291 4.763 -2.289 1.00 84.62 83 ARG A C 1
ATOM 644 O O . ARG A 1 83 ? 4.556 5.714 -2.540 1.00 84.62 83 ARG A O 1
ATOM 651 N N . LEU A 1 84 ? 4.833 3.523 -2.096 1.00 87.06 84 LEU A N 1
ATOM 652 C CA . LEU A 1 84 ? 3.409 3.168 -2.172 1.00 87.06 84 LEU A CA 1
ATOM 653 C C . LEU A 1 84 ? 2.786 3.663 -3.491 1.00 87.06 84 LEU A C 1
ATOM 655 O O . LEU A 1 84 ? 3.266 3.301 -4.565 1.00 87.06 84 LEU A O 1
ATOM 659 N N . ALA A 1 85 ? 1.754 4.505 -3.423 1.00 90.88 85 ALA A N 1
ATOM 660 C CA . ALA A 1 85 ? 1.053 5.018 -4.595 1.00 90.88 85 ALA A CA 1
ATOM 661 C C . ALA A 1 85 ? 1.967 5.801 -5.555 1.00 90.88 85 ALA A C 1
ATOM 663 O O . ALA A 1 85 ? 1.832 5.643 -6.769 1.00 90.88 85 ALA A O 1
ATOM 664 N N . ASP A 1 86 ? 2.924 6.580 -5.038 1.00 90.12 86 ASP A N 1
ATOM 665 C CA . ASP A 1 86 ? 3.841 7.363 -5.875 1.00 90.12 86 ASP A CA 1
ATOM 666 C C . ASP A 1 86 ? 4.763 6.447 -6.684 1.00 90.12 86 ASP A C 1
ATOM 668 O O . ASP A 1 86 ? 4.895 6.609 -7.896 1.00 90.12 86 ASP A O 1
ATOM 672 N N . ALA A 1 87 ? 5.334 5.429 -6.029 1.00 89.69 87 ALA A N 1
ATOM 673 C CA . ALA A 1 87 ? 6.164 4.421 -6.690 1.00 89.69 87 ALA A CA 1
ATOM 674 C C . ALA A 1 87 ? 5.355 3.615 -7.715 1.00 89.69 87 ALA A C 1
ATOM 676 O O . ALA A 1 87 ? 5.804 3.407 -8.843 1.00 89.69 87 ALA A O 1
ATOM 677 N N . GLY A 1 88 ? 4.122 3.233 -7.367 1.00 91.75 88 GLY A N 1
ATOM 678 C CA . GLY A 1 88 ? 3.211 2.547 -8.280 1.00 91.75 88 GLY A CA 1
ATOM 679 C C . GLY A 1 88 ? 2.921 3.363 -9.541 1.00 91.75 88 GLY A C 1
ATOM 680 O O . GLY A 1 88 ? 3.008 2.838 -10.649 1.00 91.75 88 GLY A O 1
ATOM 681 N N . MET A 1 89 ? 2.636 4.659 -9.399 1.00 94.94 89 MET A N 1
ATOM 682 C CA . MET A 1 89 ? 2.338 5.525 -10.541 1.00 94.94 89 MET A CA 1
ATOM 683 C C . MET A 1 89 ? 3.586 5.832 -11.383 1.00 94.94 89 MET A C 1
ATOM 685 O O . MET A 1 89 ? 3.535 5.777 -12.615 1.00 94.94 89 MET A O 1
ATOM 689 N N . ALA A 1 90 ? 4.718 6.122 -10.734 1.00 93.62 90 ALA A N 1
ATOM 690 C CA . ALA A 1 90 ? 5.984 6.396 -11.409 1.00 93.62 90 ALA A CA 1
ATOM 691 C C . ALA A 1 90 ? 6.471 5.173 -12.203 1.00 93.62 90 ALA A C 1
ATOM 693 O O . ALA A 1 90 ? 6.783 5.291 -13.393 1.00 93.62 90 ALA A O 1
ATOM 694 N N . SER A 1 91 ? 6.460 3.989 -11.582 1.00 94.06 91 SER A N 1
ATOM 695 C CA . SER A 1 91 ? 6.845 2.737 -12.239 1.00 94.06 91 SER A CA 1
ATOM 696 C C . SER A 1 91 ? 5.884 2.347 -13.358 1.00 94.06 91 SER A C 1
ATOM 698 O O . SER A 1 91 ? 6.344 1.942 -14.420 1.00 94.06 91 SER A O 1
ATOM 700 N N . ALA A 1 92 ? 4.570 2.538 -13.197 1.00 95.69 92 ALA A N 1
ATOM 701 C CA . ALA A 1 92 ? 3.604 2.263 -14.262 1.00 95.69 92 ALA A CA 1
ATOM 702 C C . ALA A 1 92 ? 3.875 3.113 -15.512 1.00 95.69 92 ALA A C 1
ATOM 704 O O . ALA A 1 92 ? 3.913 2.589 -16.627 1.00 95.69 92 ALA A O 1
ATOM 705 N N . LYS A 1 93 ? 4.134 4.415 -15.332 1.00 96.19 93 LYS A N 1
ATOM 706 C CA . LYS A 1 93 ? 4.505 5.308 -16.438 1.00 96.19 93 LYS A CA 1
ATOM 707 C C . LYS A 1 93 ? 5.807 4.864 -17.105 1.00 96.19 93 LYS A C 1
ATOM 709 O O . LYS A 1 93 ? 5.878 4.817 -18.331 1.00 96.19 93 LYS A O 1
ATOM 714 N N . GLN A 1 94 ? 6.831 4.549 -16.314 1.00 95.25 94 GLN A N 1
ATOM 715 C CA . GLN A 1 94 ? 8.123 4.085 -16.824 1.00 95.25 94 GLN A CA 1
ATOM 716 C C . GLN A 1 94 ? 7.979 2.769 -17.604 1.00 95.25 94 GLN A C 1
ATOM 718 O O . GLN A 1 94 ? 8.466 2.677 -18.726 1.00 95.25 94 GLN A O 1
ATOM 723 N N . ALA A 1 95 ? 7.251 1.787 -17.071 1.00 95.69 95 ALA A N 1
ATOM 724 C CA . ALA A 1 95 ? 6.992 0.511 -17.733 1.00 95.69 95 ALA A CA 1
ATOM 725 C C . ALA A 1 95 ? 6.260 0.709 -19.066 1.00 95.69 95 ALA A C 1
ATOM 727 O O . ALA A 1 95 ? 6.671 0.148 -20.077 1.00 95.69 95 ALA A O 1
ATOM 728 N N . ALA A 1 96 ? 5.233 1.563 -19.101 1.00 96.50 96 ALA A N 1
ATOM 729 C CA . ALA A 1 96 ? 4.509 1.871 -20.332 1.00 96.50 96 ALA A CA 1
ATOM 730 C C . ALA A 1 96 ? 5.410 2.515 -21.403 1.00 96.50 96 ALA A C 1
ATOM 732 O O . ALA A 1 96 ? 5.326 2.152 -22.575 1.00 96.50 96 ALA A O 1
ATOM 733 N N . LEU A 1 97 ? 6.304 3.433 -21.015 1.00 96.19 97 LEU A N 1
ATOM 734 C CA . LEU A 1 97 ? 7.269 4.032 -21.942 1.00 96.19 97 LEU A CA 1
ATOM 735 C C . LEU A 1 97 ? 8.252 2.997 -22.502 1.00 96.19 97 LEU A C 1
ATOM 737 O O . LEU A 1 97 ? 8.574 3.053 -23.687 1.00 96.19 97 LEU A O 1
ATOM 741 N N . GLU A 1 98 ? 8.705 2.048 -21.683 1.00 95.25 98 GLU A N 1
ATOM 742 C CA . GLU A 1 98 ? 9.581 0.963 -22.137 1.00 95.25 98 GLU A CA 1
ATOM 743 C C . GLU A 1 98 ? 8.861 -0.015 -23.074 1.00 95.25 98 GLU A C 1
ATOM 745 O O . GLU A 1 98 ? 9.425 -0.415 -24.093 1.00 95.25 98 GLU A O 1
ATOM 750 N N . VAL A 1 99 ? 7.589 -0.327 -22.801 1.00 95.62 99 VAL A N 1
ATOM 751 C CA . VAL A 1 99 ? 6.733 -1.104 -23.715 1.00 95.62 99 VAL A CA 1
ATOM 752 C C . VAL A 1 99 ? 6.622 -0.407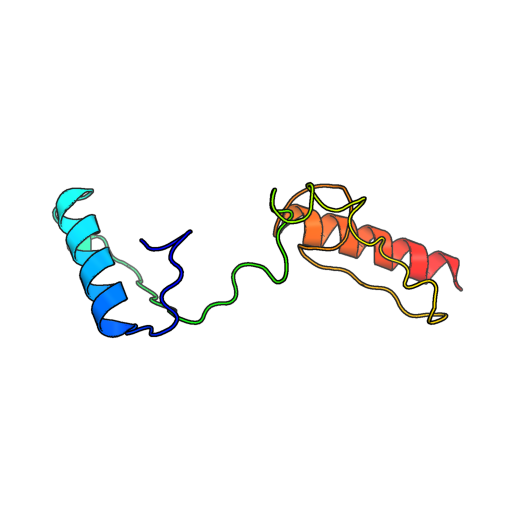 -25.073 1.00 95.62 99 VAL A C 1
ATOM 754 O O . VAL A 1 99 ? 6.738 -1.056 -26.105 1.00 95.62 99 VAL A O 1
ATOM 757 N N . MET A 1 100 ? 6.436 0.917 -25.101 1.00 95.44 100 MET A N 1
ATOM 758 C CA . MET A 1 100 ? 6.312 1.668 -26.357 1.00 95.44 100 MET A CA 1
ATOM 759 C C . MET A 1 100 ? 7.610 1.722 -27.172 1.00 95.44 100 MET A C 1
ATOM 761 O O . MET A 1 100 ? 7.543 1.822 -28.392 1.00 95.44 100 MET A O 1
ATOM 765 N N . ARG A 1 101 ? 8.781 1.666 -26.526 1.00 91.56 101 ARG A N 1
ATOM 766 C CA . ARG A 1 101 ? 10.094 1.629 -27.203 1.00 91.56 101 ARG A CA 1
ATOM 767 C C . ARG A 1 101 ? 10.426 0.265 -27.805 1.00 91.56 101 ARG A C 1
ATOM 769 O O . ARG A 1 101 ? 11.352 0.169 -28.603 1.00 91.56 101 ARG A O 1
ATOM 776 N N . TYR A 1 102 ? 9.726 -0.778 -27.369 1.00 81.12 102 TYR A N 1
ATOM 777 C CA . TYR A 1 102 ? 9.898 -2.141 -27.861 1.00 81.12 102 TYR A CA 1
ATOM 778 C C . TYR A 1 102 ? 9.222 -2.376 -29.221 1.00 81.12 102 TYR A C 1
ATOM 780 O O . TYR A 1 102 ? 9.563 -3.347 -29.897 1.00 81.12 102 TYR A O 1
ATOM 788 N N . VAL A 1 103 ? 8.268 -1.512 -29.593 1.00 58.06 103 VAL A N 1
ATOM 789 C CA . VAL A 1 103 ? 7.511 -1.566 -30.856 1.00 58.06 103 VAL A CA 1
ATOM 790 C C . VAL A 1 103 ? 8.338 -1.045 -32.026 1.00 58.06 103 VAL A C 1
ATOM 792 O O . VAL A 1 103 ? 8.974 0.022 -31.873 1.00 58.06 103 VAL A O 1
#

Foldseek 3Di:
DCPPDPDPDDDQVVVVVVVVVVCCVVPNPVVVVDPDDDRDPPDDQAPDDQDVVCVSPDFQAEQDDVVDPLHGDAAQRYGNDDGHPGRRVVRVVRNVVVNVVVD

Radius of gyration: 19.57 Å; Cα contacts (8 Å, |Δi|>4): 100; chains: 1; bounding box: 42×26×55 Å

Secondary structure (DSSP, 8-state):
--SS-------HHHHHHHHHHHHHHHSTTGGGG-S-----TT----S----GGGTT-SSPPPSB-TTSTT-B--STTSSSS-STHHHHHHHHHHHHHHHHHT-

Sequence (103 aa):
MRYNDNETARDGKADEDELTRLLDLLEPGWEREVVAMRFSPNVLVAHDSRTIRHHGAGPAPGTIVPEVRGLYVAGDWVSAEGRLADAGMASAKQAALEVMRYV

Mean predicted aligned error: 7.0 Å

pLDDT: mean 85.13, std 13.09, range [53.16, 97.69]